Protein AF-A0A2S8Q9X4-F1 (afdb_monomer_lite)

Structure (mmCIF, N/CA/C/O backbone):
data_AF-A0A2S8Q9X4-F1
#
_entry.id   AF-A0A2S8Q9X4-F1
#
loop_
_atom_site.group_PDB
_atom_site.id
_atom_site.type_symbol
_atom_site.label_atom_id
_atom_site.label_alt_id
_atom_site.label_comp_id
_atom_site.label_asym_id
_atom_site.label_entity_id
_atom_site.label_seq_id
_atom_site.pdbx_PDB_ins_code
_atom_site.Cartn_x
_atom_site.Cartn_y
_atom_site.Cartn_z
_atom_site.occupancy
_atom_site.B_iso_or_equiv
_atom_site.auth_seq_id
_atom_site.auth_comp_id
_atom_site.auth_asym_id
_atom_site.auth_atom_id
_atom_site.pdbx_PDB_model_num
ATOM 1 N N . MET A 1 1 ? -6.435 5.704 -23.786 1.00 49.19 1 MET A N 1
ATOM 2 C CA . MET A 1 1 ? -5.653 6.957 -23.697 1.00 49.19 1 MET A CA 1
ATOM 3 C C . MET A 1 1 ? -4.765 6.803 -22.476 1.00 49.19 1 MET A C 1
ATOM 5 O O . MET A 1 1 ? -5.300 6.417 -21.449 1.00 49.19 1 MET A O 1
ATOM 9 N N . MET A 1 2 ? -3.455 6.990 -22.609 1.00 59.84 2 MET A N 1
ATOM 10 C CA . MET A 1 2 ? -2.472 6.695 -21.559 1.00 59.84 2 MET A CA 1
ATOM 11 C C . MET A 1 2 ? -2.293 7.923 -20.655 1.00 59.84 2 MET A C 1
ATOM 13 O O . MET A 1 2 ? -2.123 9.034 -21.157 1.00 59.84 2 MET A O 1
ATOM 17 N N . THR A 1 3 ? -2.370 7.750 -19.341 1.00 75.00 3 THR A N 1
ATOM 18 C CA . THR A 1 3 ? -2.117 8.805 -18.352 1.00 75.00 3 THR A CA 1
ATOM 19 C C . THR A 1 3 ? -0.623 9.119 -18.263 1.00 75.00 3 THR A C 1
ATOM 21 O O . THR A 1 3 ? 0.226 8.280 -18.559 1.00 75.00 3 THR A O 1
ATOM 24 N N . SER A 1 4 ? -0.267 10.320 -17.800 1.00 67.94 4 SER A N 1
ATOM 25 C CA . SER A 1 4 ? 1.138 10.692 -17.562 1.00 67.94 4 SER A CA 1
ATOM 26 C C . SER A 1 4 ? 1.836 9.788 -16.535 1.00 67.94 4 SER A C 1
ATOM 28 O O . SER A 1 4 ? 3.063 9.700 -16.537 1.00 67.94 4 SER A O 1
ATOM 30 N N . LEU A 1 5 ? 1.064 9.132 -15.658 1.00 64.88 5 LEU A N 1
ATOM 31 C CA . LEU A 1 5 ? 1.556 8.121 -14.724 1.00 64.88 5 LEU A CA 1
ATOM 32 C C . LEU A 1 5 ? 1.910 6.834 -15.470 1.00 64.88 5 LEU A C 1
ATOM 34 O O . LEU A 1 5 ? 3.034 6.364 -15.351 1.00 64.88 5 LEU A O 1
ATOM 38 N N . GLU A 1 6 ? 1.000 6.327 -16.303 1.00 63.59 6 GLU A N 1
ATOM 39 C CA . GLU A 1 6 ? 1.280 5.185 -17.175 1.00 63.59 6 GLU A CA 1
ATOM 40 C C . GLU A 1 6 ? 2.491 5.489 -18.075 1.00 63.59 6 GLU A C 1
ATOM 42 O O . GLU A 1 6 ? 3.450 4.733 -18.072 1.00 63.59 6 GLU A O 1
ATOM 47 N N . ALA A 1 7 ? 2.571 6.639 -18.744 1.00 62.94 7 ALA A N 1
ATOM 48 C CA . ALA A 1 7 ? 3.726 6.971 -19.591 1.00 62.94 7 ALA A CA 1
ATOM 49 C C . ALA A 1 7 ? 5.087 6.939 -18.853 1.00 62.94 7 ALA A C 1
ATOM 51 O O . ALA A 1 7 ? 6.106 6.629 -19.466 1.00 62.94 7 ALA A O 1
ATOM 52 N N . ARG A 1 8 ? 5.114 7.237 -17.545 1.00 61.72 8 ARG A N 1
ATOM 53 C CA . ARG A 1 8 ? 6.323 7.145 -16.705 1.00 61.72 8 ARG A CA 1
ATOM 54 C C . ARG A 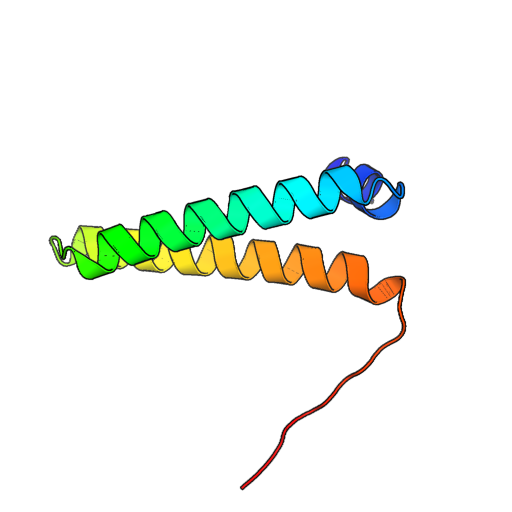1 8 ? 6.600 5.728 -16.210 1.00 61.72 8 ARG A C 1
ATOM 56 O O . ARG A 1 8 ? 7.758 5.335 -16.176 1.00 61.72 8 ARG A O 1
ATOM 63 N N . LEU A 1 9 ? 5.557 4.970 -15.870 1.00 61.78 9 LEU A N 1
ATOM 64 C CA . LEU A 1 9 ? 5.669 3.563 -15.472 1.00 61.78 9 LEU A CA 1
ATOM 65 C C . LEU A 1 9 ? 6.118 2.683 -16.647 1.00 61.78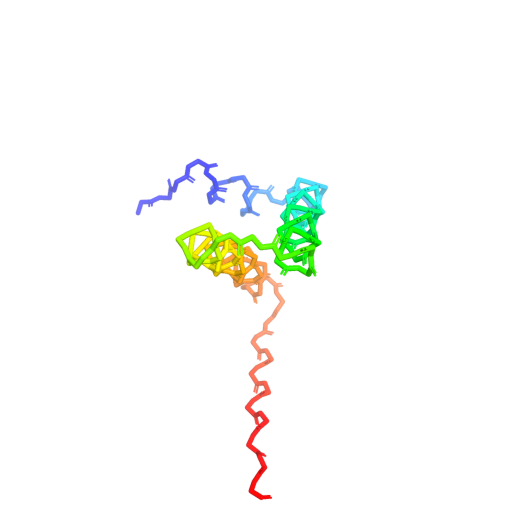 9 LEU A C 1
ATOM 67 O O . LEU A 1 9 ? 7.044 1.894 -16.519 1.00 61.78 9 LEU A O 1
ATOM 71 N N . PHE A 1 10 ? 5.535 2.890 -17.827 1.00 58.69 10 PHE A N 1
ATOM 72 C CA . PHE A 1 10 ? 5.894 2.194 -19.064 1.00 58.69 10 PHE A CA 1
ATOM 73 C C . PHE A 1 10 ? 7.182 2.741 -19.714 1.00 58.69 10 PHE A C 1
ATOM 75 O O . PHE A 1 10 ? 7.744 2.098 -20.597 1.00 58.69 10 PHE A O 1
ATOM 82 N N . GLY A 1 11 ? 7.659 3.915 -19.282 1.00 60.34 11 GLY A N 1
ATOM 83 C CA . GLY A 1 11 ? 8.858 4.589 -19.792 1.00 60.34 11 GLY A CA 1
ATOM 84 C C . GLY A 1 11 ? 10.197 4.033 -19.288 1.00 60.34 11 GLY A C 1
ATOM 85 O O . GLY A 1 11 ? 11.233 4.572 -19.667 1.00 60.34 11 GLY A O 1
ATOM 86 N N . ALA A 1 12 ? 10.187 2.965 -18.481 1.00 54.56 12 ALA A N 1
ATOM 87 C CA . ALA A 1 12 ? 11.378 2.232 -18.042 1.00 54.56 12 ALA A CA 1
ATOM 88 C C . ALA A 1 12 ? 12.358 3.014 -17.139 1.00 54.56 12 ALA A C 1
ATOM 90 O O . ALA A 1 12 ? 13.572 2.874 -17.290 1.00 54.56 12 ALA A O 1
ATOM 91 N N . ASP A 1 13 ? 11.862 3.787 -16.162 1.00 63.06 13 ASP A N 1
ATOM 92 C CA . ASP A 1 13 ? 12.689 4.163 -15.003 1.00 63.06 13 ASP A CA 1
ATOM 93 C C . ASP A 1 13 ? 12.377 3.236 -13.813 1.00 63.06 13 ASP A C 1
ATOM 95 O O . ASP A 1 13 ? 11.520 3.553 -12.980 1.00 63.06 13 ASP A O 1
ATOM 99 N N . PRO A 1 14 ? 13.058 2.078 -13.706 1.00 68.06 14 PRO A N 1
ATOM 100 C CA . PRO A 1 14 ? 12.885 1.171 -12.575 1.00 68.06 14 PRO A CA 1
ATOM 101 C C . PRO A 1 14 ? 13.236 1.842 -11.238 1.00 68.06 14 PRO A C 1
ATOM 103 O O . PRO A 1 14 ? 12.782 1.393 -10.188 1.00 68.06 14 PRO A O 1
ATOM 106 N N . THR A 1 15 ? 14.002 2.937 -11.241 1.00 76.56 15 THR A N 1
ATOM 107 C CA . THR A 1 15 ? 14.266 3.740 -10.038 1.00 76.56 15 THR A CA 1
ATOM 108 C C . THR A 1 15 ? 12.987 4.411 -9.555 1.00 76.56 15 THR A C 1
ATOM 110 O O . THR A 1 15 ? 12.662 4.335 -8.373 1.00 76.56 15 THR A O 1
ATOM 113 N N . TYR A 1 16 ? 12.213 4.999 -10.470 1.00 73.44 16 TYR A N 1
ATOM 114 C CA . TYR A 1 16 ? 10.954 5.671 -10.153 1.00 73.44 16 TYR A CA 1
ATOM 115 C C . TYR A 1 16 ? 9.899 4.702 -9.605 1.00 73.44 16 TYR A C 1
ATOM 117 O O . TYR A 1 16 ? 9.199 5.023 -8.641 1.00 73.44 16 TYR A O 1
ATOM 125 N N . VAL A 1 17 ? 9.815 3.495 -10.173 1.00 74.00 17 VAL A N 1
ATOM 126 C CA . VAL A 1 17 ? 8.889 2.458 -9.692 1.00 74.00 17 VAL A CA 1
ATOM 127 C C . VAL A 1 17 ? 9.286 1.962 -8.303 1.00 74.00 17 VAL A C 1
ATOM 129 O O . VAL A 1 17 ? 8.440 1.904 -7.407 1.00 74.00 17 VAL A O 1
ATOM 132 N N . ASN A 1 18 ? 10.577 1.694 -8.085 1.00 77.88 18 ASN A N 1
ATOM 133 C CA . ASN A 1 18 ? 11.096 1.308 -6.772 1.00 77.88 18 ASN A CA 1
ATOM 134 C 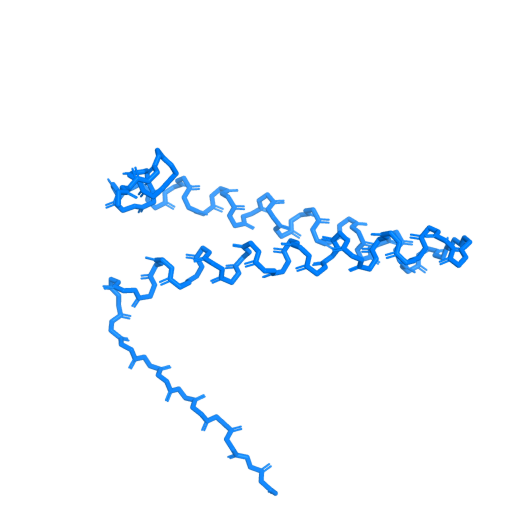C . ASN A 1 18 ? 10.862 2.401 -5.716 1.00 77.88 18 ASN A C 1
ATOM 136 O O . ASN A 1 18 ? 10.457 2.103 -4.591 1.00 77.88 18 ASN A O 1
ATOM 140 N N . GLU A 1 19 ? 11.052 3.677 -6.063 1.00 83.62 19 GLU A N 1
ATOM 141 C CA . GLU A 1 19 ? 10.751 4.797 -5.167 1.00 83.62 19 GLU A CA 1
ATOM 142 C C . GLU A 1 19 ? 9.256 4.895 -4.836 1.00 83.62 19 GLU A C 1
ATOM 144 O O . GLU A 1 19 ? 8.896 5.145 -3.681 1.00 83.62 19 GLU A O 1
ATOM 149 N N . MET A 1 20 ? 8.371 4.682 -5.815 1.00 82.00 20 MET A N 1
ATOM 150 C CA . MET A 1 20 ? 6.924 4.655 -5.586 1.00 82.00 20 MET A CA 1
ATOM 151 C C . MET A 1 20 ? 6.509 3.492 -4.685 1.00 82.00 20 MET A C 1
ATOM 153 O O . MET A 1 20 ? 5.773 3.709 -3.720 1.00 82.00 20 MET A O 1
ATOM 157 N N . GLN A 1 21 ? 7.012 2.282 -4.940 1.00 81.50 21 GLN A N 1
ATOM 158 C CA . GLN A 1 21 ? 6.766 1.121 -4.083 1.00 81.50 21 GLN A CA 1
ATOM 159 C C . GLN A 1 21 ? 7.263 1.358 -2.655 1.00 81.50 21 GLN A C 1
ATOM 161 O O . GLN A 1 21 ? 6.553 1.030 -1.700 1.00 81.50 21 GLN A O 1
ATOM 166 N N . LEU A 1 22 ? 8.445 1.961 -2.488 1.00 86.06 22 LEU A N 1
ATOM 167 C CA . LEU A 1 22 ? 8.998 2.278 -1.173 1.00 86.06 22 LEU A CA 1
ATOM 168 C C . LEU A 1 22 ? 8.103 3.265 -0.414 1.00 86.06 22 LEU A C 1
ATOM 170 O O . LEU A 1 22 ? 7.766 3.017 0.744 1.00 86.06 22 LEU A O 1
ATOM 174 N N . ARG A 1 23 ? 7.667 4.349 -1.066 1.00 87.56 23 ARG A N 1
ATOM 175 C CA . ARG A 1 23 ? 6.787 5.363 -0.458 1.00 87.56 23 ARG A CA 1
ATOM 176 C C . ARG A 1 23 ? 5.430 4.785 -0.064 1.00 87.56 23 ARG A C 1
ATOM 178 O O . ARG A 1 23 ? 4.954 5.049 1.038 1.00 87.56 23 ARG A O 1
ATOM 185 N N . LEU A 1 24 ? 4.825 3.966 -0.924 1.00 86.88 24 LEU A N 1
ATOM 186 C CA . LEU A 1 24 ? 3.549 3.308 -0.624 1.00 86.88 24 LEU A CA 1
ATOM 187 C C . LEU A 1 24 ? 3.693 2.287 0.509 1.00 86.88 24 LEU A C 1
ATOM 189 O O . LEU A 1 24 ? 2.842 2.22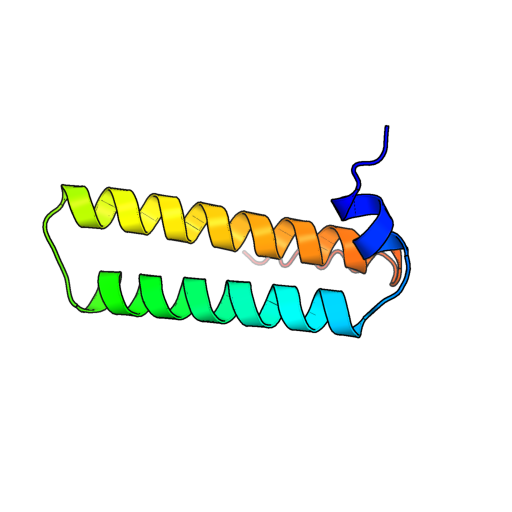2 1.393 1.00 86.88 24 LEU A O 1
ATOM 193 N N . SER A 1 25 ? 4.798 1.540 0.541 1.00 85.88 25 SER A N 1
ATOM 194 C CA . SER A 1 25 ? 5.089 0.588 1.619 1.00 85.88 25 SER A CA 1
ATOM 195 C C . SER A 1 25 ? 5.304 1.285 2.964 1.00 85.88 25 SER A C 1
ATOM 197 O O . SER A 1 25 ? 4.843 0.797 3.997 1.00 85.88 25 SER A O 1
ATOM 199 N N . GLN A 1 26 ? 5.973 2.440 2.967 1.00 89.06 26 GLN A N 1
ATOM 200 C CA . GLN A 1 26 ? 6.132 3.276 4.158 1.00 89.06 26 GLN A CA 1
ATOM 201 C C . GLN A 1 26 ? 4.782 3.806 4.650 1.00 89.06 26 GLN A C 1
ATOM 203 O O . GLN A 1 26 ? 4.459 3.620 5.821 1.00 89.06 26 GLN A O 1
ATOM 208 N N . ALA A 1 27 ? 3.957 4.359 3.757 1.00 87.69 27 ALA A N 1
ATOM 209 C CA . ALA A 1 27 ? 2.630 4.862 4.106 1.00 87.69 27 ALA A CA 1
ATOM 210 C C . ALA A 1 27 ? 1.715 3.754 4.667 1.00 87.69 27 ALA A C 1
ATOM 212 O O . ALA A 1 27 ? 1.043 3.944 5.681 1.00 87.69 27 ALA A O 1
ATOM 213 N N . LEU A 1 28 ? 1.754 2.554 4.080 1.00 85.81 28 LEU A N 1
ATOM 214 C CA . LEU A 1 28 ? 1.018 1.391 4.576 1.00 85.81 28 LEU A CA 1
ATOM 215 C C . LEU A 1 28 ? 1.509 0.939 5.960 1.00 85.81 28 LEU A C 1
ATOM 217 O O . LEU A 1 28 ? 0.704 0.563 6.814 1.00 85.81 28 LEU A O 1
ATOM 221 N N . ASN A 1 29 ? 2.819 0.986 6.208 1.00 87.81 29 ASN A N 1
ATOM 222 C CA . ASN A 1 29 ? 3.376 0.694 7.526 1.00 87.81 29 ASN A CA 1
ATOM 223 C C . ASN A 1 29 ? 2.956 1.736 8.565 1.00 87.81 29 ASN A C 1
ATOM 225 O O . ASN A 1 29 ? 2.555 1.345 9.660 1.00 87.81 29 ASN A O 1
ATOM 229 N N . ASP A 1 30 ? 2.968 3.024 8.229 1.00 88.50 30 ASP A N 1
ATOM 230 C CA . ASP A 1 30 ? 2.516 4.088 9.128 1.00 88.50 30 ASP A CA 1
ATOM 231 C C . ASP A 1 30 ? 1.040 3.930 9.504 1.00 88.50 30 ASP A C 1
ATOM 233 O O . ASP A 1 30 ? 0.685 4.012 10.683 1.00 88.50 30 ASP A O 1
ATOM 237 N N . ILE A 1 31 ? 0.173 3.617 8.539 1.00 86.44 31 ILE A N 1
ATOM 238 C CA . ILE A 1 31 ? -1.250 3.379 8.808 1.00 86.44 31 ILE A CA 1
ATOM 239 C C . ILE A 1 31 ? -1.444 2.114 9.642 1.00 86.44 31 ILE A C 1
ATOM 241 O O . ILE A 1 31 ? -2.204 2.131 10.608 1.00 86.44 31 ILE A O 1
ATOM 245 N N . LYS A 1 32 ? -0.706 1.032 9.365 1.00 84.44 32 LYS A N 1
ATOM 246 C CA . LYS A 1 32 ? -0.722 -0.169 10.216 1.00 84.44 32 LYS A CA 1
ATOM 247 C C . LYS A 1 32 ? -0.279 0.136 11.647 1.00 84.44 32 LYS A C 1
ATOM 249 O O . LYS A 1 32 ? -0.842 -0.429 12.581 1.00 84.44 32 LYS A O 1
ATOM 254 N N . GLN A 1 33 ? 0.699 1.019 11.845 1.00 86.94 33 GLN A N 1
ATOM 255 C CA . GLN A 1 33 ? 1.106 1.461 13.182 1.00 86.94 33 GLN A CA 1
ATOM 256 C C . GLN A 1 33 ? 0.004 2.277 13.869 1.00 86.94 33 GLN A C 1
ATOM 258 O O . GLN A 1 33 ? -0.242 2.069 15.056 1.00 86.94 33 GLN A O 1
ATOM 263 N N . ARG A 1 34 ? -0.707 3.149 13.141 1.00 81.75 34 ARG A N 1
ATOM 264 C CA . ARG A 1 34 ? -1.867 3.898 13.666 1.00 81.75 34 ARG A CA 1
ATOM 265 C C . ARG A 1 34 ? -3.023 2.969 14.043 1.00 81.75 34 ARG A C 1
ATOM 267 O O . ARG A 1 34 ? -3.519 3.051 15.162 1.00 81.75 34 ARG A O 1
ATOM 274 N N . LEU A 1 35 ? -3.348 2.001 13.185 1.00 81.25 35 LEU A N 1
ATOM 275 C CA . LEU A 1 35 ? -4.338 0.953 13.461 1.00 81.25 35 LEU A CA 1
ATOM 276 C C . LEU A 1 35 ? -3.973 0.126 14.707 1.00 81.25 35 LEU A C 1
ATOM 278 O O . LEU A 1 35 ? -4.853 -0.191 15.502 1.00 81.25 35 LEU A O 1
ATOM 282 N N . ARG A 1 36 ? -2.685 -0.194 14.914 1.00 82.31 36 ARG A N 1
ATOM 283 C CA . ARG A 1 36 ? -2.199 -0.920 16.108 1.00 82.31 36 ARG A CA 1
ATOM 284 C C . ARG A 1 36 ? -2.236 -0.092 17.386 1.00 82.31 36 ARG A C 1
ATOM 286 O O . ARG A 1 36 ? -2.473 -0.655 18.449 1.00 82.31 36 ARG A O 1
ATOM 293 N N . ARG A 1 37 ? -1.964 1.214 17.300 1.00 82.44 37 ARG A N 1
ATOM 294 C CA . ARG A 1 37 ? -2.056 2.127 18.452 1.00 82.44 37 ARG A CA 1
ATOM 295 C C . ARG A 1 37 ? -3.491 2.259 18.958 1.00 82.44 37 ARG A C 1
ATOM 297 O O . ARG A 1 37 ? -3.677 2.556 20.133 1.00 82.44 37 ARG A O 1
ATOM 304 N N . GLY A 1 38 ? -4.467 1.967 18.100 1.00 73.38 38 GLY A N 1
ATOM 305 C CA . GLY A 1 38 ? -5.878 2.084 18.425 1.00 73.38 38 GLY A CA 1
ATOM 306 C C . GLY A 1 38 ? -6.329 3.544 18.416 1.00 73.38 38 GLY A C 1
ATOM 307 O O . GLY A 1 38 ? -5.552 4.468 18.649 1.00 73.38 38 GLY A O 1
ATOM 308 N N . GLY A 1 39 ? -7.602 3.740 18.105 1.00 76.81 39 GLY A N 1
ATOM 309 C CA . GLY A 1 39 ? -8.264 5.039 18.039 1.00 76.81 39 GLY A CA 1
ATOM 310 C C . GLY A 1 39 ? -9.768 4.847 18.182 1.00 76.81 39 GLY A C 1
ATOM 311 O O . GLY A 1 39 ? -10.236 3.751 18.506 1.00 76.81 39 GLY A O 1
ATOM 312 N N . SER A 1 40 ? -10.543 5.895 17.934 1.00 81.31 40 SER A N 1
ATOM 313 C CA . SER A 1 40 ? -11.996 5.764 17.847 1.00 81.31 40 SER A CA 1
ATOM 314 C C . SER A 1 40 ? -12.408 4.862 16.671 1.00 81.31 40 SER A C 1
ATOM 316 O O . SER A 1 40 ? -11.669 4.678 15.704 1.00 81.31 40 SER A O 1
ATOM 318 N N . VAL A 1 41 ? -13.622 4.304 16.722 1.00 78.50 41 VAL A N 1
ATOM 319 C CA . VAL A 1 41 ? -14.158 3.435 15.652 1.00 78.50 41 VAL A CA 1
ATOM 320 C C . VAL A 1 41 ? -14.219 4.160 14.297 1.00 78.50 41 VAL A C 1
ATOM 322 O O . VAL A 1 41 ? -14.011 3.541 13.254 1.00 78.50 41 VAL A O 1
ATOM 325 N N . GLN A 1 42 ? -14.456 5.475 14.308 1.00 82.69 42 GLN A N 1
ATOM 326 C CA . GLN A 1 42 ? -14.480 6.312 13.104 1.00 82.69 42 GLN A CA 1
ATOM 327 C C . GLN A 1 42 ? -13.082 6.478 12.495 1.00 82.69 42 GLN A C 1
ATOM 329 O O . GLN A 1 42 ? -12.920 6.320 11.287 1.00 82.69 42 GLN A O 1
ATOM 334 N N . GLU A 1 43 ? -12.064 6.727 13.323 1.00 81.38 43 GLU A N 1
ATOM 335 C CA . GLU A 1 43 ? -10.667 6.797 12.876 1.00 81.38 43 GLU A CA 1
ATOM 336 C C . GLU A 1 43 ? -10.185 5.444 12.352 1.00 81.38 43 GLU A C 1
ATOM 338 O O . GLU A 1 43 ? -9.520 5.381 11.322 1.00 81.38 43 GLU A O 1
ATOM 343 N N . TYR A 1 44 ? -10.593 4.348 12.996 1.00 84.62 44 TYR A N 1
ATOM 344 C CA . TYR A 1 44 ? -10.277 3.002 12.530 1.00 84.62 44 TYR A CA 1
ATOM 345 C C . TYR A 1 44 ? -10.858 2.726 11.137 1.00 84.62 44 TYR A C 1
ATOM 347 O O . TYR A 1 44 ? -10.150 2.216 10.274 1.00 84.62 44 TYR A O 1
ATOM 355 N N . GLN A 1 45 ? -12.119 3.095 10.883 1.00 85.19 45 GLN A N 1
ATOM 356 C CA . GLN A 1 45 ? -12.727 2.957 9.553 1.00 85.19 45 GLN A CA 1
ATOM 357 C C . GLN A 1 45 ? -12.005 3.790 8.490 1.00 85.19 45 GLN A C 1
ATOM 359 O O . GLN A 1 45 ? -11.787 3.301 7.382 1.00 85.19 45 GLN A O 1
ATOM 364 N N . GLN A 1 46 ? -11.605 5.019 8.821 1.00 87.12 46 GLN A N 1
ATOM 365 C CA . GLN A 1 46 ? -10.849 5.868 7.900 1.00 87.12 46 GLN A CA 1
ATOM 366 C C . GLN A 1 46 ? -9.472 5.279 7.590 1.00 87.12 46 GLN A C 1
ATOM 368 O O . GLN A 1 46 ? -9.111 5.154 6.423 1.00 87.12 46 GLN A O 1
ATOM 373 N N . TRP A 1 47 ? -8.735 4.838 8.609 1.00 86.81 47 TRP A N 1
ATOM 374 C CA . TRP A 1 47 ? -7.435 4.194 8.429 1.00 86.81 47 TRP A CA 1
ATOM 375 C C . TRP A 1 47 ? -7.542 2.863 7.683 1.00 86.81 47 TRP A C 1
ATOM 377 O O . TRP A 1 47 ? -6.642 2.520 6.923 1.00 86.81 47 TRP A O 1
ATOM 387 N N . GLN A 1 48 ? -8.641 2.124 7.850 1.00 85.50 48 GLN A N 1
ATOM 388 C CA . GLN A 1 48 ? -8.892 0.894 7.102 1.00 85.50 48 GLN A CA 1
ATOM 389 C C . GLN A 1 48 ? -9.117 1.180 5.610 1.00 85.50 48 GLN A C 1
ATOM 391 O O . GLN A 1 48 ? -8.537 0.494 4.772 1.00 85.50 48 GLN A O 1
ATOM 396 N N . LEU A 1 49 ? -9.913 2.203 5.278 1.00 89.44 49 LEU A N 1
ATOM 397 C CA . LEU A 1 49 ? -10.123 2.643 3.893 1.00 89.44 49 LEU A CA 1
ATOM 398 C C . LEU A 1 49 ? -8.822 3.142 3.255 1.00 89.44 49 LEU A C 1
ATOM 400 O O . LEU A 1 49 ? -8.531 2.829 2.104 1.00 89.44 49 LEU A O 1
ATOM 404 N N . GLU A 1 50 ? -8.022 3.893 4.008 1.00 86.31 50 GLU A N 1
ATOM 405 C CA . GLU A 1 50 ? -6.742 4.415 3.534 1.00 86.31 50 GLU A CA 1
ATOM 406 C C . GLU A 1 50 ? -5.718 3.285 3.316 1.00 86.31 50 GLU A C 1
ATOM 408 O O . GLU A 1 50 ? -5.017 3.268 2.303 1.00 86.31 50 GLU A O 1
ATOM 413 N N . ALA A 1 51 ? -5.684 2.282 4.201 1.00 87.38 51 ALA A N 1
ATOM 414 C CA . ALA A 1 51 ? -4.859 1.089 4.025 1.00 87.38 51 ALA A CA 1
ATOM 415 C C . ALA A 1 51 ? -5.251 0.288 2.771 1.00 87.38 51 ALA A C 1
ATOM 417 O O . ALA A 1 51 ? -4.369 -0.162 2.036 1.00 87.38 51 ALA A O 1
ATOM 418 N N . ASP A 1 52 ? -6.552 0.128 2.519 1.00 87.19 52 ASP A N 1
ATOM 419 C CA . ASP A 1 52 ? -7.075 -0.580 1.347 1.00 87.19 52 ASP A CA 1
ATOM 420 C C . ASP A 1 52 ? -6.728 0.153 0.041 1.00 87.19 52 ASP A C 1
ATOM 422 O O . ASP A 1 52 ? -6.204 -0.450 -0.896 1.00 87.19 52 ASP A O 1
ATOM 426 N N . ALA A 1 53 ? -6.879 1.482 0.018 1.00 88.19 53 ALA A N 1
ATOM 427 C CA . ALA A 1 53 ? -6.513 2.311 -1.129 1.00 88.19 53 ALA A CA 1
ATOM 428 C C . ALA A 1 53 ? -5.014 2.222 -1.471 1.00 88.19 53 ALA A C 1
ATOM 430 O O . ALA A 1 53 ? -4.645 2.114 -2.643 1.00 88.19 53 ALA A O 1
ATOM 431 N N . ILE A 1 54 ? -4.135 2.224 -0.463 1.00 87.38 54 ILE A N 1
ATOM 432 C CA . ILE A 1 54 ? -2.688 2.072 -0.678 1.00 87.38 54 ILE A CA 1
ATOM 433 C C . ILE A 1 54 ? -2.355 0.661 -1.171 1.00 87.38 54 ILE A C 1
ATOM 435 O O . ILE A 1 54 ? -1.533 0.502 -2.075 1.00 87.38 54 ILE A O 1
ATOM 439 N N . GLN A 1 55 ? -3.008 -0.368 -0.629 1.00 84.25 55 GLN A N 1
ATOM 440 C CA . GLN A 1 55 ? -2.826 -1.745 -1.082 1.00 84.25 55 GLN A CA 1
ATOM 441 C C . GLN A 1 55 ? -3.282 -1.928 -2.539 1.00 84.25 55 GLN A C 1
ATOM 443 O O . GLN A 1 55 ? -2.605 -2.609 -3.317 1.00 84.25 55 GLN A O 1
ATOM 448 N N . ALA A 1 56 ? -4.383 -1.285 -2.931 1.00 85.56 56 ALA A N 1
ATOM 449 C CA . ALA A 1 56 ? -4.845 -1.242 -4.312 1.00 85.56 56 ALA A CA 1
ATOM 450 C C . ALA A 1 56 ? -3.835 -0.524 -5.223 1.00 85.56 56 ALA A C 1
ATOM 452 O O . ALA A 1 56 ? -3.504 -1.044 -6.286 1.00 85.56 56 ALA A O 1
ATOM 453 N N . ALA A 1 57 ? -3.265 0.606 -4.789 1.00 82.00 57 ALA A N 1
ATOM 454 C CA . ALA A 1 57 ? -2.246 1.334 -5.550 1.00 82.00 57 ALA A CA 1
ATOM 455 C C . ALA A 1 57 ? -0.971 0.503 -5.791 1.00 82.00 57 ALA A C 1
ATOM 457 O O . ALA A 1 57 ? -0.459 0.475 -6.909 1.00 82.00 57 ALA A O 1
ATOM 458 N N . ILE A 1 58 ? -0.491 -0.227 -4.775 1.00 83.44 58 ILE A N 1
ATOM 459 C CA . ILE A 1 58 ? 0.636 -1.169 -4.911 1.00 83.44 58 ILE A CA 1
ATOM 460 C C . ILE A 1 58 ? 0.289 -2.284 -5.903 1.00 83.44 58 ILE A C 1
ATOM 462 O O . ILE A 1 58 ? 1.119 -2.674 -6.719 1.00 83.44 58 ILE A O 1
ATOM 466 N N . THR A 1 59 ? -0.943 -2.791 -5.851 1.00 83.38 59 THR A N 1
ATOM 467 C CA . THR A 1 59 ? -1.403 -3.849 -6.758 1.00 83.38 59 THR A CA 1
ATOM 468 C C . THR A 1 59 ? -1.423 -3.358 -8.204 1.00 83.38 59 THR A C 1
ATOM 470 O O . THR A 1 59 ? -0.908 -4.053 -9.071 1.00 83.38 59 THR A O 1
ATOM 473 N N . ILE A 1 60 ? -1.923 -2.142 -8.454 1.00 81.88 60 ILE A N 1
ATOM 474 C CA . ILE A 1 60 ? -1.917 -1.511 -9.783 1.00 81.88 60 ILE A CA 1
ATOM 475 C C . ILE A 1 60 ? -0.480 -1.358 -10.300 1.00 81.88 60 ILE A C 1
ATOM 477 O O . ILE A 1 60 ? -0.193 -1.792 -11.413 1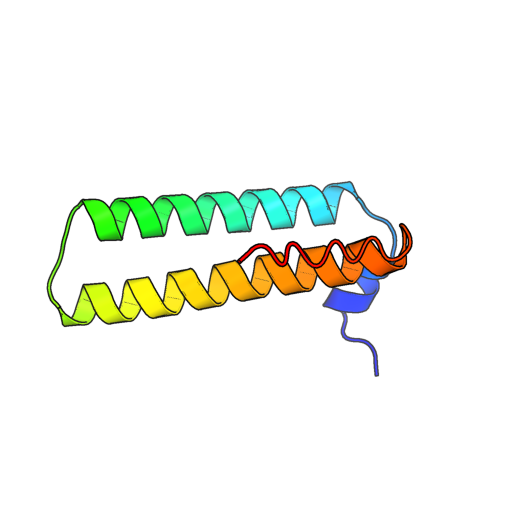.00 81.88 60 ILE A O 1
ATOM 481 N N . LEU A 1 61 ? 0.432 -0.837 -9.471 1.00 76.88 61 LEU A N 1
ATOM 482 C CA . LEU A 1 61 ? 1.861 -0.728 -9.798 1.00 76.88 61 LEU A CA 1
ATOM 483 C C . LEU A 1 61 ? 2.483 -2.083 -10.170 1.00 76.88 61 LEU A C 1
ATOM 485 O O . LEU A 1 61 ? 3.173 -2.197 -11.180 1.00 76.88 61 LEU A O 1
ATOM 489 N N . ASN A 1 62 ? 2.189 -3.130 -9.400 1.00 73.56 62 ASN A N 1
ATOM 490 C CA . ASN A 1 62 ? 2.694 -4.475 -9.674 1.00 73.56 62 ASN A CA 1
ATOM 491 C C . ASN A 1 62 ? 2.096 -5.073 -10.955 1.00 73.56 62 ASN A C 1
ATOM 493 O O . ASN A 1 62 ? 2.797 -5.767 -11.688 1.00 73.56 62 ASN A O 1
ATOM 497 N N . THR A 1 63 ? 0.821 -4.805 -11.255 1.00 72.00 63 THR A N 1
ATOM 498 C CA . THR A 1 63 ? 0.202 -5.252 -12.514 1.00 72.00 63 THR A CA 1
ATOM 499 C C . THR A 1 63 ? 0.752 -4.509 -13.726 1.00 72.00 63 THR A C 1
ATOM 501 O O . THR A 1 63 ? 0.881 -5.116 -14.781 1.00 72.00 63 THR A O 1
ATOM 504 N N . THR A 1 64 ? 1.147 -3.239 -13.578 1.00 64.25 64 T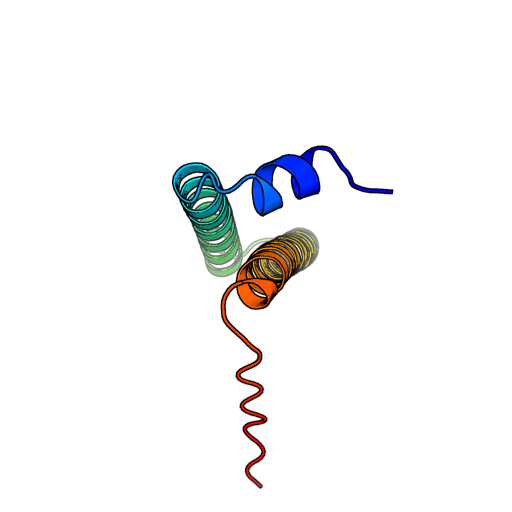HR A N 1
ATOM 505 C CA . THR A 1 64 ? 1.803 -2.489 -14.660 1.00 64.25 64 THR A CA 1
ATOM 506 C C . THR A 1 64 ? 3.240 -2.952 -14.925 1.00 64.25 64 THR A C 1
ATOM 508 O O . THR A 1 64 ? 3.699 -2.856 -16.056 1.00 64.25 64 THR A O 1
ATOM 511 N N . GLU A 1 65 ? 3.936 -3.503 -13.923 1.00 57.62 65 GLU A N 1
ATOM 512 C CA . GLU A 1 65 ? 5.270 -4.116 -14.082 1.00 57.62 65 GLU A CA 1
ATOM 513 C C . GLU A 1 65 ? 5.195 -5.549 -14.652 1.00 57.62 65 GLU A C 1
ATOM 515 O O . GLU A 1 65 ? 6.055 -5.971 -15.429 1.00 57.62 65 GLU A O 1
ATOM 520 N N . GLY A 1 66 ? 4.147 -6.302 -14.297 1.00 46.69 66 GLY A N 1
ATOM 521 C CA . GLY A 1 66 ? 3.933 -7.697 -14.705 1.00 46.69 66 GLY A CA 1
ATOM 522 C C . GLY A 1 66 ? 3.655 -7.914 -16.198 1.00 46.69 66 GLY A C 1
ATOM 523 O O . GLY A 1 66 ? 3.808 -9.031 -16.681 1.00 46.69 66 GLY A O 1
ATOM 524 N N . ASP A 1 67 ? 3.319 -6.872 -16.960 1.00 46.62 67 ASP A N 1
ATOM 525 C CA . ASP A 1 67 ? 3.237 -6.964 -18.427 1.00 46.62 67 ASP A CA 1
ATOM 526 C C . ASP A 1 67 ? 4.623 -6.939 -19.110 1.00 46.62 67 ASP A C 1
ATOM 528 O O . ASP A 1 67 ? 4.725 -7.203 -20.308 1.00 46.62 67 ASP A O 1
ATOM 532 N N . HIS A 1 68 ? 5.712 -6.687 -18.366 1.00 46.94 68 HIS A N 1
ATOM 533 C CA . HIS A 1 68 ? 7.090 -6.770 -18.879 1.00 46.94 68 HIS A CA 1
ATOM 534 C C . HIS A 1 68 ? 7.846 -8.047 -18.464 1.00 46.94 68 HIS A C 1
ATOM 536 O O . HIS A 1 68 ? 8.897 -8.354 -19.027 1.00 46.94 68 HIS A O 1
ATOM 542 N N . HIS A 1 69 ? 7.299 -8.837 -17.539 1.00 45.81 69 HIS A N 1
ATOM 543 C CA . HIS A 1 69 ? 7.763 -10.188 -17.224 1.00 45.81 69 HIS A CA 1
ATOM 544 C C . HIS A 1 69 ? 6.543 -11.104 -17.178 1.00 45.81 69 HIS A C 1
ATOM 546 O O . HIS A 1 69 ? 5.781 -11.058 -16.224 1.00 45.81 69 HIS A O 1
ATOM 552 N N . GLY A 1 70 ? 6.375 -11.902 -18.238 1.00 35.66 70 GLY A N 1
ATOM 553 C CA . GLY A 1 70 ? 5.158 -12.637 -18.586 1.00 35.66 70 GLY A CA 1
ATOM 554 C C . GLY A 1 70 ? 4.379 -13.334 -17.454 1.00 35.66 70 GLY A C 1
ATOM 555 O O . GLY A 1 70 ? 4.894 -13.621 -16.372 1.00 35.66 70 GLY A O 1
ATOM 556 N N . PRO A 1 71 ? 3.109 -13.666 -17.730 1.00 44.16 71 PRO A N 1
ATOM 557 C CA . PRO A 1 71 ? 2.101 -13.956 -16.722 1.00 44.16 71 PRO A CA 1
ATOM 558 C C . PRO A 1 71 ? 2.435 -15.228 -15.942 1.00 44.16 71 PRO A C 1
ATOM 560 O O . PRO A 1 71 ? 2.270 -16.336 -16.448 1.00 44.16 71 PRO A O 1
ATOM 563 N N . ASN A 1 72 ? 2.840 -15.087 -14.679 1.00 40.56 72 ASN A N 1
ATOM 564 C CA . ASN A 1 72 ? 2.892 -16.210 -13.747 1.00 40.56 72 ASN A CA 1
ATOM 565 C C . ASN A 1 72 ? 1.668 -16.167 -12.827 1.00 40.56 72 ASN A C 1
ATOM 567 O O . ASN A 1 72 ? 1.736 -15.821 -11.647 1.00 40.56 72 ASN A O 1
ATOM 571 N N . PHE A 1 73 ? 0.514 -16.500 -13.412 1.00 45.34 73 PHE A N 1
ATOM 572 C CA . PHE A 1 73 ? -0.702 -16.830 -12.678 1.00 45.34 73 PHE A CA 1
ATOM 573 C C . PHE A 1 73 ? -0.483 -18.128 -11.892 1.00 45.34 73 PHE A C 1
ATOM 575 O O . PHE A 1 73 ? -0.865 -19.208 -12.337 1.00 45.34 73 PHE A O 1
ATOM 582 N N . TYR A 1 74 ? 0.079 -18.042 -10.689 1.00 38.19 74 TYR A N 1
ATOM 583 C CA . TYR A 1 74 ? -0.112 -19.105 -9.706 1.00 38.19 74 TYR A CA 1
ATOM 584 C C . TYR A 1 74 ? -1.429 -18.862 -8.972 1.00 38.19 74 TYR A C 1
ATOM 586 O O . TYR A 1 74 ? -1.477 -18.257 -7.901 1.00 38.19 74 TYR A O 1
ATOM 594 N N . PHE A 1 75 ? -2.512 -19.377 -9.556 1.00 41.41 75 PHE A N 1
ATOM 595 C CA . PHE A 1 75 ? -3.706 -19.750 -8.806 1.00 41.41 75 PHE A CA 1
ATOM 596 C C . PHE A 1 75 ? -3.299 -20.780 -7.746 1.00 41.41 75 PHE A C 1
ATOM 598 O O . PHE A 1 75 ? -3.228 -21.978 -8.018 1.00 41.41 75 PHE A O 1
ATOM 605 N N . ARG A 1 76 ? -3.023 -20.329 -6.520 1.00 34.66 76 ARG A N 1
ATOM 606 C CA . ARG A 1 76 ? -2.911 -21.219 -5.363 1.00 34.66 76 ARG A CA 1
ATOM 607 C C . ARG A 1 76 ? -4.313 -21.531 -4.851 1.00 34.66 76 ARG A C 1
ATOM 609 O O . ARG A 1 76 ? -4.758 -20.995 -3.844 1.00 34.66 76 ARG A O 1
ATOM 616 N N . ASN A 1 77 ? -5.004 -22.392 -5.588 1.00 37.69 77 ASN A N 1
ATOM 617 C CA . ASN A 1 77 ? -6.087 -23.199 -5.048 1.00 37.69 77 ASN A CA 1
ATOM 618 C C . ASN A 1 77 ? -5.434 -24.247 -4.140 1.00 37.69 77 ASN A C 1
ATOM 620 O O . ASN A 1 77 ? -4.546 -24.957 -4.603 1.00 37.69 77 ASN A O 1
ATOM 624 N N . ASN A 1 78 ? -5.841 -24.349 -2.879 1.00 38.31 78 ASN A N 1
ATOM 625 C CA . ASN A 1 78 ? -5.800 -25.639 -2.202 1.00 38.31 78 ASN A CA 1
ATOM 626 C C . ASN A 1 78 ? -6.890 -25.696 -1.134 1.00 38.31 78 ASN A C 1
ATOM 628 O O . ASN A 1 78 ? -6.885 -24.921 -0.176 1.00 38.31 78 ASN A O 1
ATOM 632 N N . SER A 1 79 ? -7.825 -26.603 -1.411 1.00 42.97 79 SER A N 1
ATOM 633 C CA . SER A 1 79 ? -8.799 -27.218 -0.516 1.00 42.97 79 SER A CA 1
ATOM 634 C C . SER A 1 79 ? -8.132 -28.028 0.592 1.00 42.97 79 SER A C 1
ATOM 636 O O . SER A 1 79 ? -6.959 -28.431 0.406 1.00 42.97 79 SER A O 1
#

Secondary structure (DSSP, 8-state):
---HHHHHHTTT-HHHHHHHHHHHHHHHHHHHHHHHH---HHHHHHHHHHHHHHHHHHHHHHHHHHTSS----------

Foldseek 3Di:
DADPVLCVLVVDPVVVLVVLLVVLVVVLVVLVVVCVVDDDPVSNVVSVVVNVVSVVVNVVSVVSVCVVPDDPPPPPDDD

Radius of gyration: 15.92 Å; chains: 1; bounding box: 29×38×42 Å

Organism: NCBI:txid2918802

Sequence (79 aa):
MMTSLEARLFGADPTYVNEMQLRLSQALNDIKQRLRRGGSVQEYQQWQLEADAIQAAITILNTTEGDHHGPNFYFRNNS

pLDDT: mean 71.52, std 16.75, range [34.66, 89.44]

InterPro domains:
  IPR012671 Type III export protein PscE/YscE [PF08988] (2-68)
  IPR012671 Type III export protein PscE/YscE [TIGR02501] (2-69)